Protein AF-A0A5D0H7J6-F1 (afdb_monomer_lite)

Foldseek 3Di:
DALVAADDCVLVLRQVLQLLQVQQVLLVVCPVVPPPDPFLVVDPCQAPNCFDRHNNDGHGSCCSLVPRPCVPPLAPLSQQRRARRDPLGFDHDPDGRDSVCNVVVSLVSLLRNLQPPQWDQDPVVRDIDGDCVCVVPVVSCCPPNDGVVNSSVVRHD

InterPro domains:
  IPR006869 Domain of unknown function DUF547 [PF04784] (13-112)
  IPR051548 Glutaredoxin-like Electron Transport [PTHR34386] (75-152)

pLDDT: mean 91.91, std 6.31, range [66.19, 98.31]

Secondary structure (DSSP, 8-state):
--TT----TTSHHHHHHHHHHHHHHHHHHHHHHT-S-S-GGGSTTTTTT--EEETTEEE-HHIIIIIIIIHHH--TTHHHHS--SSTTSPPPPSS---TTTHHHHHHHHHHHHHTTTTEEEETTTTEEEE-THHHHTHHHHTGGG--HHHHHHHH--

Sequence (157 aa):
LAQAVNVTKNNVNTYQAFWINAYNLSVIKGIIDNYPTNSPLANAGFFDKVKHNIGGKNITLNDIEHKLLRAQFNDARFHFVLVCGAIGCPPLISEAYLPSTLNTQMDAQTKKALNGNFLMVNIKKKRVEASQIMEWYKEDFTMNGTTEIDFINTYRT

Radius of gyration: 16.31 Å; chains: 1; bounding box: 36×40×45 Å

Organism: NCBI:txid1912246

Structure (mmCIF, N/CA/C/O backbone):
data_AF-A0A5D0H7J6-F1
#
_entry.id   AF-A0A5D0H7J6-F1
#
loop_
_atom_site.group_PDB
_atom_site.id
_atom_site.type_symbol
_atom_site.label_atom_id
_atom_site.label_alt_id
_atom_site.label_comp_id
_atom_site.label_asym_id
_atom_site.label_entity_id
_atom_site.label_seq_id
_atom_site.pdbx_PDB_ins_code
_atom_site.Cartn_x
_atom_site.Cartn_y
_atom_site.Cartn_z
_atom_site.occupancy
_atom_site.B_iso_or_equiv
_atom_site.auth_seq_id
_atom_site.auth_comp_id
_atom_site.auth_asym_id
_atom_site.auth_atom_id
_atom_site.pdbx_PDB_model_num
ATOM 1 N N . LEU A 1 1 ? -9.168 -4.307 17.950 1.00 66.19 1 LEU A N 1
ATOM 2 C CA . LEU A 1 1 ? -8.166 -3.340 17.438 1.00 66.19 1 LEU A CA 1
ATOM 3 C C . LEU A 1 1 ? -8.745 -1.936 17.608 1.00 66.19 1 LEU A C 1
ATOM 5 O O . LEU A 1 1 ? -9.940 -1.812 17.424 1.00 66.19 1 LEU A O 1
ATOM 9 N N . ALA A 1 2 ? -7.950 -0.946 18.032 1.00 81.69 2 ALA A N 1
ATOM 10 C CA . ALA A 1 2 ? -8.209 0.510 18.132 1.00 81.69 2 ALA A CA 1
ATOM 11 C C . ALA A 1 2 ? -9.627 1.077 17.810 1.00 81.69 2 ALA A C 1
ATOM 13 O O . ALA A 1 2 ? -9.766 1.976 16.981 1.00 81.69 2 ALA A O 1
ATOM 14 N N . GLN A 1 3 ? -10.690 0.599 18.466 1.00 83.12 3 GLN A N 1
ATOM 15 C CA . GLN A 1 3 ? -12.072 0.979 18.132 1.00 83.12 3 GLN A CA 1
ATOM 16 C C . GLN A 1 3 ? -12.394 2.427 18.519 1.00 83.12 3 GLN A C 1
ATOM 18 O O . GLN A 1 3 ? -13.101 3.108 17.784 1.00 83.12 3 GLN A O 1
ATOM 23 N N . ALA A 1 4 ? -11.859 2.893 19.650 1.00 85.06 4 ALA A N 1
ATOM 24 C CA . ALA A 1 4 ? -12.114 4.227 20.194 1.00 85.06 4 ALA A CA 1
ATOM 25 C C . ALA A 1 4 ? -11.234 5.333 19.580 1.00 85.06 4 ALA A C 1
ATOM 27 O O . ALA A 1 4 ? -11.398 6.504 19.909 1.00 85.06 4 ALA A O 1
ATOM 28 N N . VAL A 1 5 ? -10.285 4.980 18.708 1.00 87.50 5 VAL A N 1
ATOM 29 C CA . VAL A 1 5 ? -9.417 5.963 18.051 1.00 87.50 5 VAL A CA 1
ATOM 30 C C . VAL A 1 5 ? -10.198 6.638 16.926 1.00 87.50 5 VAL A C 1
ATOM 32 O O . VAL A 1 5 ? -10.872 5.966 16.152 1.00 87.50 5 VAL A O 1
ATOM 35 N N . ASN A 1 6 ? -10.091 7.958 16.807 1.00 85.12 6 ASN A N 1
ATOM 36 C CA . ASN A 1 6 ? -10.614 8.704 15.666 1.00 85.12 6 ASN A CA 1
ATOM 37 C C . ASN A 1 6 ? -9.447 9.364 14.931 1.00 85.12 6 ASN A C 1
ATOM 39 O O . ASN A 1 6 ? -8.658 10.079 15.548 1.00 85.12 6 ASN A O 1
ATOM 43 N N . VAL A 1 7 ? -9.334 9.122 13.624 1.00 89.50 7 VAL A N 1
ATOM 44 C CA . VAL A 1 7 ? -8.271 9.693 12.791 1.00 89.50 7 VAL A CA 1
ATOM 45 C C . VAL A 1 7 ? -8.896 10.452 11.633 1.00 89.50 7 VAL A C 1
ATOM 47 O O . VAL A 1 7 ? -9.680 9.904 10.855 1.00 89.50 7 VAL A O 1
ATOM 50 N N . THR A 1 8 ? -8.551 11.730 11.524 1.00 89.19 8 THR A N 1
ATOM 51 C CA . THR A 1 8 ? -9.095 12.638 10.513 1.00 89.19 8 THR A CA 1
ATOM 52 C C . THR A 1 8 ? -8.124 12.796 9.349 1.00 89.19 8 THR A C 1
ATOM 54 O O . THR A 1 8 ? -6.911 12.673 9.511 1.00 89.19 8 THR A O 1
ATOM 57 N N . LYS A 1 9 ? -8.654 13.098 8.160 1.00 91.50 9 LYS A N 1
ATOM 58 C CA . LYS A 1 9 ? -7.841 13.294 6.947 1.00 91.50 9 LYS A CA 1
ATOM 59 C C . LYS A 1 9 ? -7.028 14.595 6.960 1.00 91.50 9 LYS A C 1
ATOM 61 O O . LYS A 1 9 ? -6.117 14.735 6.156 1.00 91.50 9 LYS A O 1
ATOM 66 N N . ASN A 1 10 ? -7.320 15.517 7.883 1.00 91.25 10 ASN A N 1
ATOM 67 C CA . ASN A 1 10 ? -6.612 16.797 8.002 1.00 91.25 10 ASN A CA 1
ATOM 68 C C . ASN A 1 10 ? -5.134 16.609 8.377 1.00 91.25 10 ASN A C 1
ATOM 70 O O . ASN A 1 10 ? -4.311 17.466 8.076 1.00 91.25 10 ASN A O 1
ATOM 74 N N . ASN A 1 11 ? -4.791 15.485 9.014 1.00 93.88 11 ASN A N 1
ATOM 75 C CA . ASN A 1 11 ? -3.411 15.066 9.215 1.00 93.88 11 ASN A CA 1
ATOM 76 C C . ASN A 1 11 ? -3.133 13.839 8.337 1.00 93.88 11 ASN A C 1
ATOM 78 O O . ASN A 1 11 ? -3.287 12.699 8.776 1.00 93.88 11 ASN A O 1
ATOM 82 N N . VAL A 1 12 ? -2.753 14.098 7.082 1.00 96.44 12 VAL A N 1
ATOM 83 C CA . VAL A 1 12 ? -2.594 13.084 6.025 1.00 96.44 12 VAL A CA 1
ATOM 84 C C . VAL A 1 12 ? -1.664 11.950 6.453 1.00 96.44 12 VAL A C 1
ATOM 86 O O . VAL A 1 12 ? -2.064 10.789 6.391 1.00 96.44 12 VAL A O 1
ATOM 89 N N . ASN A 1 13 ? -0.472 12.265 6.970 1.00 97.56 13 ASN A N 1
ATOM 90 C CA . ASN A 1 13 ? 0.485 11.233 7.374 1.00 97.56 13 ASN A CA 1
ATOM 91 C C . ASN A 1 13 ? -0.036 10.394 8.544 1.00 97.56 13 ASN A C 1
ATOM 93 O O . ASN A 1 13 ? 0.160 9.183 8.572 1.00 97.56 13 ASN A O 1
ATOM 97 N N . THR A 1 14 ? -0.726 11.009 9.510 1.00 97.50 14 THR A N 1
ATOM 98 C CA . THR A 1 14 ? -1.327 10.253 10.620 1.00 97.50 14 THR A CA 1
ATOM 99 C C . THR A 1 14 ? -2.440 9.343 10.130 1.00 97.50 14 THR A C 1
ATOM 101 O O . THR A 1 14 ? -2.523 8.189 10.546 1.00 97.50 14 THR A O 1
ATOM 104 N N 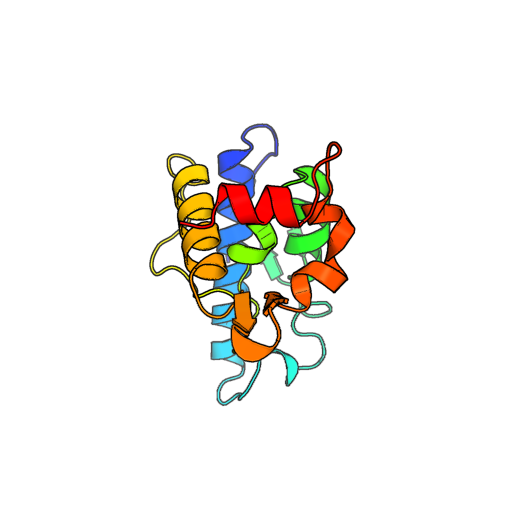. TYR A 1 15 ? -3.262 9.837 9.209 1.00 97.69 15 TYR A N 1
ATOM 105 C CA . TYR A 1 15 ? -4.331 9.069 8.595 1.00 97.69 15 TYR A CA 1
ATOM 106 C C . TYR A 1 15 ? -3.801 7.853 7.832 1.00 97.69 15 TYR A C 1
ATOM 108 O O . TYR A 1 15 ? -4.223 6.728 8.097 1.00 97.69 15 TYR A O 1
ATOM 116 N N . GLN A 1 16 ? -2.850 8.064 6.924 1.00 98.31 16 GLN A N 1
ATOM 117 C CA . GLN A 1 16 ? -2.250 6.997 6.131 1.00 98.31 16 GLN A CA 1
ATOM 118 C C . GLN A 1 16 ? -1.521 5.983 7.020 1.00 98.31 16 GLN A C 1
ATOM 120 O O . GLN A 1 16 ? -1.806 4.791 6.930 1.00 98.31 16 GLN A O 1
ATOM 125 N N . ALA A 1 17 ? -0.659 6.439 7.936 1.00 97.75 17 ALA A N 1
ATOM 126 C CA . ALA A 1 17 ? 0.067 5.558 8.850 1.00 97.75 17 ALA A CA 1
ATOM 127 C C . ALA A 1 17 ? -0.885 4.694 9.692 1.00 97.75 17 ALA A C 1
ATOM 129 O O . ALA A 1 17 ? -0.684 3.485 9.817 1.00 97.75 17 ALA A O 1
ATOM 130 N N . PHE A 1 18 ? -1.957 5.285 10.229 1.00 97.62 18 PHE A N 1
ATOM 131 C CA . PHE A 1 18 ? -2.960 4.548 10.994 1.00 97.62 18 PHE A CA 1
ATOM 132 C C . PHE A 1 18 ? -3.610 3.438 10.164 1.00 97.62 18 PHE A C 1
ATOM 134 O O . PHE A 1 18 ? -3.657 2.292 10.611 1.00 97.62 18 PHE A O 1
ATOM 141 N N . TRP A 1 19 ? -4.091 3.754 8.959 1.00 97.88 19 TRP A N 1
ATOM 142 C CA . TRP A 1 19 ? -4.817 2.789 8.133 1.00 97.88 19 TRP A CA 1
ATOM 143 C C . TRP A 1 19 ? -3.915 1.720 7.509 1.00 97.88 19 TRP A C 1
ATOM 145 O O . TRP A 1 19 ? -4.335 0.567 7.441 1.00 97.88 19 TRP A O 1
ATOM 155 N N . ILE A 1 20 ? -2.669 2.048 7.152 1.00 97.94 20 ILE A N 1
ATOM 156 C CA . ILE A 1 20 ? -1.674 1.058 6.707 1.00 97.94 20 ILE A CA 1
ATOM 157 C C . ILE A 1 20 ? -1.380 0.063 7.838 1.00 97.94 20 ILE A C 1
ATOM 159 O O . ILE A 1 20 ? -1.457 -1.151 7.641 1.00 97.94 20 ILE A O 1
ATOM 163 N N . ASN A 1 21 ? -1.101 0.559 9.049 1.00 97.12 21 ASN A N 1
ATOM 164 C CA . ASN A 1 21 ? -0.860 -0.307 10.204 1.00 97.12 21 ASN A CA 1
ATOM 165 C C . ASN A 1 21 ? -2.095 -1.149 10.549 1.00 97.12 21 ASN A C 1
ATOM 167 O O . ASN A 1 21 ? -1.972 -2.344 10.809 1.00 97.12 21 ASN A O 1
ATOM 171 N N . ALA A 1 22 ? -3.286 -0.545 10.534 1.00 96.81 22 ALA A N 1
ATOM 172 C CA . ALA A 1 22 ? -4.539 -1.241 10.795 1.00 96.81 22 ALA A CA 1
ATOM 173 C C . ALA A 1 22 ? -4.787 -2.379 9.799 1.00 96.81 22 ALA A C 1
ATOM 175 O O . ALA A 1 22 ? -5.165 -3.469 10.228 1.00 96.81 22 ALA A O 1
ATOM 176 N N . TYR A 1 23 ? -4.548 -2.148 8.504 1.00 97.06 23 TYR A N 1
ATOM 177 C CA . TYR A 1 23 ? -4.653 -3.173 7.467 1.00 97.06 23 TYR A CA 1
ATOM 178 C C . TYR A 1 23 ? -3.679 -4.322 7.742 1.00 97.06 23 TYR A C 1
ATOM 180 O O . TYR A 1 23 ? -4.108 -5.458 7.938 1.00 97.06 23 TYR A O 1
ATOM 188 N N . ASN A 1 24 ? -2.379 -4.024 7.843 1.00 96.19 24 ASN A N 1
ATOM 189 C CA . ASN A 1 24 ? -1.342 -5.051 7.967 1.00 96.19 24 ASN A CA 1
ATOM 190 C C . ASN A 1 24 ? -1.509 -5.882 9.247 1.00 96.19 24 ASN A C 1
ATOM 192 O O . ASN A 1 24 ? -1.440 -7.108 9.207 1.00 96.19 24 ASN A O 1
ATOM 196 N N . LEU A 1 25 ? -1.809 -5.241 10.381 1.00 95.31 25 LEU A N 1
ATOM 197 C CA . LEU A 1 25 ? -2.069 -5.952 11.637 1.00 95.31 25 LEU A CA 1
ATOM 198 C C . LEU A 1 25 ? -3.346 -6.796 11.579 1.00 95.31 25 LEU A C 1
ATOM 200 O O . LEU A 1 25 ? -3.395 -7.863 12.190 1.00 95.31 25 LEU A O 1
ATOM 204 N N . SER A 1 26 ? -4.371 -6.347 10.853 1.00 95.56 26 SER A N 1
ATOM 205 C CA . SER A 1 26 ? -5.610 -7.114 10.679 1.00 95.56 26 SER A CA 1
ATOM 206 C C . SER A 1 26 ? -5.397 -8.340 9.794 1.00 95.56 26 SER A C 1
ATOM 208 O O . SER A 1 26 ? -5.928 -9.399 10.118 1.00 95.56 26 SER A O 1
ATOM 210 N N . VAL A 1 27 ? -4.563 -8.239 8.752 1.00 94.75 27 VAL A N 1
ATOM 211 C CA . VAL A 1 27 ? -4.129 -9.396 7.951 1.00 94.75 27 VAL A CA 1
ATOM 212 C C . VAL A 1 27 ? -3.377 -10.399 8.826 1.00 94.75 27 VAL A C 1
ATOM 214 O O . VAL A 1 27 ? -3.749 -11.569 8.865 1.00 94.75 27 VAL A O 1
ATOM 217 N N . ILE A 1 28 ? -2.370 -9.949 9.585 1.00 93.12 28 ILE A N 1
ATOM 218 C CA . ILE A 1 28 ? -1.584 -10.819 10.479 1.00 93.12 28 ILE A CA 1
ATOM 219 C C . ILE A 1 28 ? -2.496 -11.513 11.490 1.00 93.12 28 ILE A C 1
ATOM 221 O O . ILE A 1 28 ? -2.447 -12.733 11.633 1.00 93.12 28 ILE A O 1
ATOM 225 N N . LYS A 1 29 ? -3.367 -10.753 12.164 1.00 93.94 29 LYS A N 1
ATOM 226 C CA . LYS A 1 29 ? -4.314 -11.319 13.125 1.00 93.94 29 LYS A CA 1
ATOM 227 C C . LYS A 1 29 ? -5.266 -12.315 12.463 1.00 93.94 29 LYS A C 1
ATOM 229 O O . LYS A 1 29 ? -5.469 -13.390 13.013 1.00 93.94 29 LYS A O 1
ATOM 234 N N . GLY A 1 30 ? -5.801 -11.997 11.287 1.00 93.88 30 GLY A N 1
ATOM 235 C CA . GLY A 1 30 ? -6.664 -12.907 10.541 1.00 93.88 30 GLY A CA 1
ATOM 236 C C . GLY A 1 30 ? -5.963 -14.216 10.172 1.00 93.88 30 GLY A C 1
ATOM 237 O O . GLY A 1 30 ? -6.576 -15.273 10.262 1.00 93.88 30 GLY A O 1
ATOM 238 N N . ILE A 1 31 ? -4.678 -14.178 9.808 1.00 92.69 31 ILE A N 1
ATOM 239 C CA . ILE A 1 31 ? -3.890 -15.392 9.541 1.00 92.69 31 ILE A CA 1
ATOM 240 C C . ILE A 1 31 ? -3.714 -16.220 10.820 1.00 92.69 31 ILE A C 1
ATOM 242 O O . ILE A 1 31 ? -3.925 -17.428 10.783 1.00 92.69 31 ILE A O 1
ATOM 246 N N . ILE A 1 32 ? -3.370 -15.5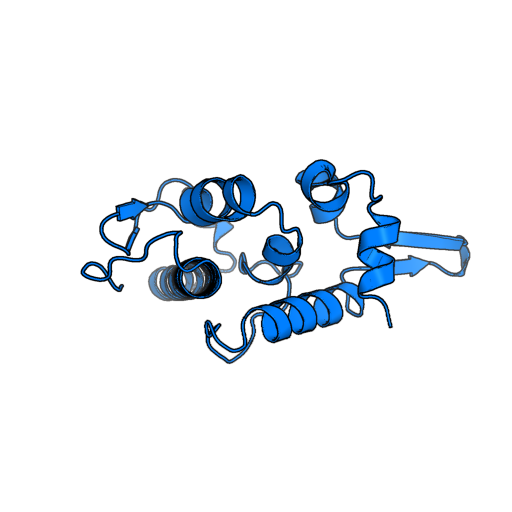81 11.945 1.00 93.44 32 ILE A N 1
ATOM 247 C CA . ILE A 1 32 ? -3.198 -16.260 13.241 1.00 93.44 32 ILE A CA 1
ATOM 248 C C . ILE A 1 32 ? -4.507 -16.917 13.695 1.00 93.44 32 ILE A C 1
ATOM 250 O O . ILE A 1 32 ? -4.502 -18.078 14.093 1.00 93.44 32 ILE A O 1
ATOM 254 N N . ASP A 1 33 ? -5.628 -16.200 13.600 1.00 93.81 33 ASP A N 1
ATOM 255 C CA . ASP A 1 33 ? -6.941 -16.687 14.042 1.00 93.81 33 ASP A CA 1
ATOM 256 C C . ASP A 1 33 ? -7.448 -17.875 13.201 1.00 93.81 33 ASP A C 1
ATOM 258 O O . ASP A 1 33 ? -8.284 -18.642 13.670 1.00 93.81 33 ASP A O 1
ATOM 262 N N . ASN A 1 34 ? -6.943 -18.037 11.973 1.00 92.00 34 ASN A N 1
ATOM 263 C CA . ASN A 1 34 ? -7.287 -19.137 11.067 1.00 92.00 34 ASN A CA 1
ATOM 264 C C . ASN A 1 34 ? -6.131 -20.139 10.889 1.00 92.00 34 ASN A C 1
ATOM 266 O O . ASN A 1 34 ? -6.115 -20.898 9.919 1.00 92.00 34 ASN A O 1
ATOM 270 N N . TYR A 1 35 ? -5.134 -20.129 11.777 1.00 91.56 35 TYR A N 1
ATOM 271 C CA . TYR A 1 35 ? -4.012 -21.059 11.698 1.00 91.56 35 TYR A CA 1
ATOM 272 C C . TYR A 1 35 ? -4.446 -22.491 12.088 1.00 91.56 35 TYR A C 1
ATOM 274 O O . TYR A 1 35 ? -5.165 -22.652 13.076 1.00 91.56 35 TYR A O 1
ATOM 282 N N . PRO A 1 36 ? -3.971 -23.546 11.391 1.00 92.44 36 PRO A N 1
ATOM 283 C CA . PRO A 1 36 ? -3.075 -23.518 10.234 1.00 92.44 36 PRO A CA 1
ATOM 284 C C . PRO A 1 36 ? -3.791 -23.148 8.928 1.00 92.44 36 PRO A C 1
ATOM 286 O O . PRO A 1 36 ? -4.829 -23.708 8.589 1.00 92.44 36 PRO A O 1
ATOM 289 N N . THR A 1 37 ? -3.181 -22.252 8.150 1.00 89.38 37 THR A N 1
ATOM 290 C CA . THR A 1 37 ? -3.625 -21.903 6.794 1.00 89.38 37 THR A CA 1
ATOM 291 C C . THR A 1 37 ? -2.428 -21.711 5.867 1.00 89.38 37 THR A C 1
ATOM 293 O O . THR A 1 37 ? -1.376 -21.234 6.288 1.00 89.38 37 THR A O 1
ATOM 296 N N . ASN A 1 38 ? -2.597 -22.062 4.592 1.00 86.19 38 ASN A N 1
ATOM 297 C CA . ASN A 1 38 ? -1.585 -21.850 3.554 1.00 86.19 38 ASN A CA 1
ATOM 298 C C . ASN A 1 38 ? -1.699 -20.468 2.894 1.00 86.19 38 ASN A C 1
ATOM 300 O O . ASN A 1 38 ? -0.779 -20.038 2.204 1.00 86.19 38 ASN A O 1
ATOM 304 N N . SER A 1 39 ? -2.846 -19.796 3.037 1.00 87.56 39 SER A N 1
ATOM 305 C CA . SER A 1 39 ? -3.102 -18.497 2.415 1.00 87.56 39 SER A CA 1
ATOM 306 C C . SER A 1 39 ? -4.319 -17.816 3.043 1.00 87.56 39 SER A C 1
ATOM 308 O O . SER A 1 39 ? -5.324 -18.488 3.290 1.00 87.56 39 SER A O 1
ATOM 310 N N . PRO A 1 40 ? -4.311 -16.482 3.224 1.00 87.00 40 PRO A N 1
ATOM 311 C CA . PRO A 1 40 ? -5.521 -15.752 3.601 1.00 87.00 40 PRO A CA 1
ATOM 312 C C . PRO A 1 40 ? -6.655 -15.932 2.578 1.00 87.00 40 PRO A C 1
ATOM 314 O O . PRO A 1 40 ? -7.820 -15.929 2.960 1.00 87.00 40 PRO A O 1
ATOM 317 N N . LEU A 1 41 ? -6.334 -16.189 1.303 1.00 87.12 41 LEU A N 1
ATOM 318 C CA . LEU A 1 41 ? -7.326 -16.448 0.250 1.00 87.12 41 LEU A CA 1
ATOM 319 C C . LEU A 1 41 ? -8.056 -17.791 0.406 1.00 87.12 41 LEU A C 1
ATOM 321 O O . LEU A 1 41 ? -9.107 -17.973 -0.202 1.00 87.12 41 LEU A O 1
ATOM 325 N N . ALA A 1 42 ? -7.539 -18.721 1.218 1.00 88.25 42 ALA A N 1
ATOM 326 C CA . ALA A 1 42 ? -8.252 -19.961 1.536 1.00 88.25 42 ALA A CA 1
ATOM 327 C C . ALA A 1 42 ? -9.520 -19.698 2.369 1.00 88.25 42 ALA A C 1
ATOM 329 O O . ALA A 1 42 ? -10.451 -20.500 2.361 1.00 88.25 42 ALA A O 1
ATOM 330 N N . ASN A 1 43 ? -9.574 -18.552 3.051 1.00 87.00 43 ASN A N 1
ATOM 331 C CA . ASN A 1 43 ? -10.720 -18.123 3.834 1.00 87.00 43 ASN A CA 1
ATOM 332 C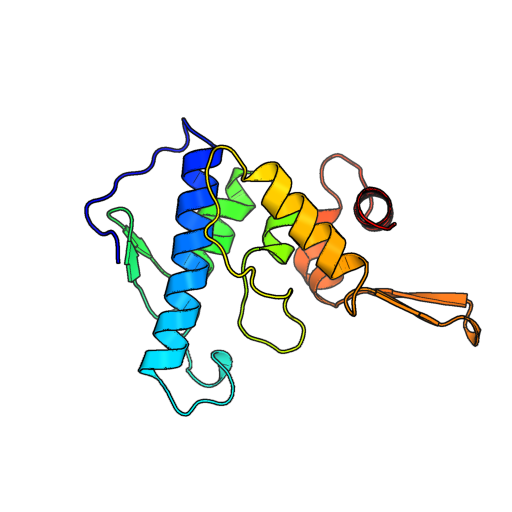 C . ASN A 1 43 ? -11.602 -17.213 2.975 1.00 87.00 43 ASN A C 1
ATOM 334 O O . ASN A 1 43 ? -11.326 -16.025 2.793 1.00 87.00 43 ASN A O 1
ATOM 338 N N . ALA A 1 44 ? -12.678 -17.775 2.425 1.00 90.38 44 ALA A N 1
ATOM 339 C CA . ALA A 1 44 ? -13.620 -17.017 1.610 1.00 90.38 44 ALA A CA 1
ATOM 340 C C . ALA A 1 44 ? -14.141 -15.797 2.384 1.00 90.38 44 ALA A C 1
ATOM 342 O O . ALA A 1 44 ? -14.680 -15.924 3.483 1.00 90.38 44 ALA A O 1
ATOM 343 N N . GLY A 1 45 ? -14.008 -14.609 1.799 1.00 92.44 45 GLY A N 1
ATOM 344 C CA . GLY A 1 45 ? -14.445 -13.378 2.447 1.00 92.44 45 GLY A CA 1
ATOM 345 C C . GLY A 1 45 ? -13.377 -12.635 3.256 1.00 92.44 45 GLY A C 1
ATOM 346 O O . GLY A 1 45 ? -13.707 -11.606 3.845 1.00 92.44 45 GLY A O 1
ATOM 347 N N . PHE A 1 46 ? -12.136 -13.138 3.329 1.00 94.25 46 PHE A N 1
ATOM 348 C CA . PHE A 1 46 ? -11.086 -12.586 4.200 1.00 94.25 46 PHE A CA 1
ATOM 349 C C . PHE A 1 46 ? -10.883 -11.076 4.020 1.00 94.25 46 PHE A C 1
ATOM 351 O O . PHE A 1 46 ? -10.756 -10.353 5.003 1.00 94.25 46 PHE A O 1
ATOM 358 N N . PHE A 1 47 ? -10.890 -10.596 2.773 1.00 94.75 47 PHE A N 1
ATOM 359 C CA . PHE A 1 47 ? -10.617 -9.193 2.462 1.00 94.75 47 PHE A CA 1
ATOM 360 C C . PHE A 1 47 ? -11.876 -8.333 2.277 1.00 94.75 47 PHE A C 1
ATOM 362 O O . PHE A 1 47 ? -11.822 -7.126 2.509 1.00 94.75 47 PHE A O 1
ATOM 369 N N . ASP A 1 48 ? -13.005 -8.928 1.887 1.00 95.31 48 ASP A N 1
ATOM 370 C CA . ASP A 1 48 ? -14.198 -8.228 1.386 1.00 95.31 48 ASP A CA 1
ATOM 371 C C . ASP A 1 48 ? -15.485 -8.484 2.191 1.00 95.31 48 ASP A C 1
ATOM 373 O O . ASP A 1 48 ? -16.466 -7.759 2.019 1.00 95.31 48 ASP A O 1
ATOM 377 N N . LYS A 1 49 ? -15.510 -9.480 3.087 1.00 95.12 49 LYS A N 1
ATOM 378 C CA . LYS A 1 49 ? -16.692 -9.806 3.913 1.00 95.12 49 LYS A CA 1
ATOM 379 C C . LYS A 1 49 ? -16.424 -9.715 5.406 1.00 95.12 49 LYS A C 1
ATOM 381 O O . LYS A 1 49 ? -17.300 -9.264 6.146 1.00 95.12 49 LYS A O 1
ATOM 386 N N . VAL A 1 50 ? -15.245 -10.139 5.858 1.00 94.69 50 VAL A N 1
ATOM 387 C CA . VAL A 1 50 ? -14.856 -10.022 7.266 1.00 94.69 50 VAL A CA 1
ATOM 388 C C . VAL A 1 50 ? -14.693 -8.545 7.599 1.00 94.69 50 VAL A C 1
ATOM 390 O O . VAL A 1 50 ? -13.947 -7.818 6.944 1.00 94.69 50 VAL A O 1
ATOM 393 N N . LYS A 1 51 ? -15.431 -8.090 8.613 1.00 95.75 51 LYS A N 1
ATOM 394 C CA . LYS A 1 51 ? -15.375 -6.704 9.065 1.00 95.75 51 LYS A CA 1
ATOM 395 C C . LYS A 1 51 ? -14.626 -6.580 10.380 1.00 95.75 51 LYS A C 1
ATOM 397 O O . LYS A 1 51 ? -14.720 -7.434 11.260 1.00 95.75 51 LYS A O 1
ATOM 402 N N . HIS A 1 52 ? -13.936 -5.461 10.521 1.00 94.88 52 HIS A N 1
ATOM 403 C CA . HIS A 1 52 ? -13.150 -5.103 11.683 1.00 94.88 52 HIS A CA 1
ATOM 404 C C . HIS A 1 52 ? -13.672 -3.792 12.266 1.00 94.88 52 HIS A C 1
ATOM 406 O O . HIS A 1 52 ? -13.900 -2.821 11.545 1.00 94.88 52 HIS A O 1
ATOM 412 N N . ASN A 1 53 ? -13.823 -3.754 13.590 1.00 94.94 53 ASN A N 1
ATOM 413 C CA . ASN A 1 53 ? -14.138 -2.527 14.313 1.00 94.94 53 ASN A CA 1
ATOM 414 C C . ASN A 1 53 ? -12.842 -1.754 14.578 1.00 94.94 53 ASN A C 1
ATOM 416 O O . ASN A 1 53 ? -12.124 -2.068 15.526 1.00 94.94 53 ASN A O 1
ATOM 420 N N . ILE A 1 54 ? -12.518 -0.785 13.720 1.00 95.19 54 ILE A N 1
ATOM 421 C CA . ILE A 1 54 ? -11.274 -0.001 13.762 1.00 95.19 54 ILE A CA 1
ATOM 422 C C . ILE A 1 54 ? -11.600 1.458 13.463 1.00 95.19 54 ILE A C 1
ATOM 424 O O . ILE A 1 54 ? -12.336 1.748 12.522 1.00 95.19 54 ILE A O 1
ATOM 428 N N . GLY A 1 55 ? -11.046 2.394 14.236 1.00 92.06 55 GLY A N 1
ATOM 429 C CA . GLY A 1 55 ? -11.179 3.814 13.910 1.00 92.06 55 GLY A CA 1
ATOM 430 C C . GLY A 1 55 ? -12.625 4.326 13.993 1.00 92.06 55 GLY A C 1
ATOM 431 O O . GLY A 1 55 ? -13.038 5.127 13.155 1.00 92.06 55 GLY A O 1
ATOM 432 N N . GLY A 1 56 ? -13.440 3.758 14.892 1.00 91.31 56 GLY A N 1
ATOM 433 C CA . GLY A 1 56 ? -14.884 4.005 14.965 1.00 91.31 56 GLY A CA 1
ATOM 434 C C . GLY A 1 56 ? -15.707 3.464 13.784 1.00 91.31 56 GLY A C 1
ATOM 435 O O . GLY A 1 56 ? -16.875 3.823 13.649 1.00 91.31 56 GLY A O 1
ATOM 436 N N . LYS A 1 57 ? -15.132 2.628 12.909 1.00 92.81 57 LYS A N 1
ATOM 437 C CA . LYS A 1 57 ? -15.790 2.079 11.711 1.00 92.81 57 LYS A CA 1
ATOM 438 C C . LYS A 1 57 ? -15.868 0.559 11.771 1.00 92.81 57 LYS A C 1
ATOM 440 O O . LYS A 1 57 ? -14.955 -0.080 12.277 1.00 92.81 57 LYS A O 1
ATOM 445 N N . ASN A 1 58 ? -16.931 -0.000 11.194 1.00 95.56 58 ASN A N 1
ATOM 446 C CA . ASN A 1 58 ? -17.063 -1.430 10.920 1.00 95.56 58 ASN A CA 1
ATOM 447 C C . ASN A 1 58 ? -16.724 -1.678 9.441 1.00 95.56 58 ASN A C 1
ATOM 449 O O . ASN A 1 58 ? -17.562 -1.427 8.572 1.00 95.56 58 ASN A O 1
ATOM 453 N N . ILE A 1 59 ? -15.480 -2.071 9.160 1.00 96.38 59 ILE A N 1
ATOM 454 C CA . ILE A 1 59 ? -14.851 -1.925 7.838 1.00 96.38 59 ILE A CA 1
ATOM 455 C C . ILE A 1 59 ? -14.106 -3.191 7.397 1.00 96.38 59 ILE A C 1
ATOM 457 O O . ILE A 1 59 ? -13.566 -3.906 8.237 1.00 96.38 59 ILE A O 1
ATOM 461 N N . THR A 1 60 ? -14.078 -3.479 6.095 1.00 97.69 60 THR A N 1
ATOM 462 C CA . THR A 1 60 ? -13.304 -4.599 5.523 1.00 97.69 60 THR A CA 1
ATOM 463 C C . THR A 1 60 ? -11.877 -4.171 5.159 1.00 97.69 60 THR A C 1
ATOM 465 O O . THR A 1 60 ? -11.577 -2.977 5.100 1.00 97.69 60 THR A O 1
ATOM 468 N N . LEU A 1 61 ? -10.980 -5.123 4.885 1.00 96.88 61 LEU A N 1
ATOM 469 C CA . LEU A 1 61 ? -9.624 -4.807 4.412 1.00 96.88 61 LEU A CA 1
ATOM 470 C C . LEU A 1 61 ? -9.657 -4.102 3.044 1.00 96.88 61 LEU A C 1
ATOM 472 O O . LEU A 1 61 ? -8.965 -3.100 2.862 1.00 96.88 61 LEU A O 1
ATOM 476 N N . ASN A 1 62 ? -10.529 -4.546 2.133 1.00 96.50 62 ASN A N 1
ATOM 477 C CA . ASN A 1 62 ? -10.747 -3.905 0.832 1.00 96.50 62 ASN A CA 1
ATOM 478 C C . ASN A 1 62 ? -11.265 -2.472 0.968 1.00 96.50 62 ASN A C 1
ATOM 480 O O . ASN A 1 62 ? -10.879 -1.590 0.203 1.00 96.50 62 ASN A O 1
ATOM 484 N N . ASP A 1 63 ? -12.135 -2.207 1.942 1.00 97.75 63 ASP A N 1
ATOM 485 C CA . ASP A 1 63 ? -12.591 -0.844 2.202 1.00 97.75 63 ASP A CA 1
ATOM 486 C C . ASP A 1 63 ? -11.436 0.053 2.679 1.00 97.75 63 ASP A C 1
ATOM 488 O O . ASP A 1 63 ? -11.358 1.212 2.267 1.00 97.75 63 ASP A O 1
ATOM 492 N N . ILE A 1 64 ? -10.532 -0.461 3.523 1.00 97.38 64 ILE A N 1
ATOM 493 C CA . ILE A 1 64 ? -9.344 0.290 3.956 1.00 97.38 64 ILE A CA 1
ATOM 494 C C . ILE A 1 64 ? -8.458 0.613 2.745 1.00 97.38 64 ILE A C 1
ATOM 496 O O . ILE A 1 64 ? -8.123 1.778 2.530 1.00 97.38 64 ILE A O 1
ATOM 500 N N . GLU A 1 65 ? -8.123 -0.391 1.934 1.00 96.44 65 GLU A N 1
ATOM 501 C CA . GLU A 1 65 ? -7.263 -0.223 0.761 1.00 96.44 65 GLU A CA 1
ATOM 502 C C . GLU A 1 65 ? -7.889 0.713 -0.281 1.00 96.44 65 GLU A C 1
ATOM 504 O O . GLU A 1 65 ? -7.317 1.751 -0.618 1.00 96.44 65 GLU A O 1
ATOM 509 N N . HIS A 1 66 ? -9.069 0.370 -0.794 1.00 96.12 66 HIS A N 1
ATOM 510 C CA . HIS A 1 66 ? -9.624 1.045 -1.963 1.00 96.12 66 HIS A CA 1
ATOM 511 C C . HIS A 1 66 ? -10.327 2.353 -1.603 1.00 96.12 66 HIS A C 1
ATOM 513 O O . HIS A 1 66 ? -10.179 3.340 -2.321 1.00 96.12 66 HIS A O 1
ATOM 519 N N . LYS A 1 67 ? -11.087 2.396 -0.497 1.00 96.62 67 LYS A N 1
ATOM 520 C CA . LYS A 1 67 ? -11.934 3.558 -0.170 1.00 96.62 67 LYS A CA 1
ATOM 521 C C . LYS A 1 67 ? -11.225 4.574 0.710 1.00 96.62 67 LYS A C 1
ATOM 523 O O . LYS A 1 67 ? -11.408 5.774 0.504 1.00 96.62 67 LYS A O 1
ATOM 528 N N . LEU A 1 68 ? -10.474 4.116 1.714 1.00 96.75 68 LEU A N 1
ATOM 529 C CA . LEU A 1 68 ? -9.823 5.016 2.667 1.00 96.75 68 LEU A CA 1
ATOM 530 C C . LEU A 1 68 ? -8.446 5.483 2.197 1.00 96.75 68 LEU A C 1
ATOM 532 O O . LEU A 1 68 ? -8.098 6.627 2.469 1.00 96.75 68 LEU A O 1
ATOM 536 N N . LEU A 1 69 ? -7.686 4.646 1.488 1.00 97.12 69 LEU A N 1
ATOM 537 C CA . LEU A 1 69 ? -6.331 4.981 1.043 1.00 97.12 69 LEU A CA 1
ATOM 538 C C . LEU A 1 69 ? -6.277 5.351 -0.445 1.00 97.12 69 LEU A C 1
ATOM 540 O O . LEU A 1 69 ? -6.133 6.531 -0.770 1.00 97.12 69 LEU A O 1
ATOM 544 N N . ARG A 1 70 ? -6.428 4.383 -1.355 1.00 95.56 70 ARG A N 1
ATOM 545 C CA . ARG A 1 70 ? -6.175 4.583 -2.795 1.00 95.56 70 ARG A CA 1
ATOM 546 C C . ARG A 1 70 ? -7.026 5.694 -3.404 1.00 95.56 70 ARG A C 1
ATOM 548 O O . ARG A 1 70 ? -6.471 6.650 -3.932 1.00 95.56 70 ARG A O 1
ATOM 555 N N . ALA A 1 71 ? -8.347 5.649 -3.214 1.00 94.25 71 ALA A N 1
ATOM 556 C CA . ALA A 1 71 ? -9.261 6.668 -3.739 1.00 94.25 71 ALA A CA 1
ATOM 557 C C . ALA A 1 71 ? -9.096 8.071 -3.114 1.00 94.25 71 ALA A C 1
ATOM 559 O O . ALA A 1 71 ? -9.790 8.997 -3.526 1.00 94.25 71 ALA A O 1
ATOM 560 N N . GLN A 1 72 ? -8.263 8.235 -2.079 1.00 94.88 72 GLN A N 1
ATOM 561 C CA . GLN A 1 72 ? -8.126 9.498 -1.343 1.00 94.88 72 GLN A CA 1
ATOM 562 C C . GLN A 1 72 ? -6.803 10.220 -1.593 1.00 94.88 72 GLN A C 1
ATOM 564 O O . GLN A 1 72 ? -6.761 11.436 -1.416 1.00 94.88 72 GLN A O 1
ATOM 569 N N . PHE A 1 73 ? -5.733 9.504 -1.950 1.00 94.12 73 PHE A N 1
ATOM 570 C CA . PHE A 1 73 ? -4.386 10.087 -1.960 1.00 94.12 73 PHE A CA 1
ATOM 571 C C . PHE A 1 73 ? -3.600 9.904 -3.254 1.00 94.12 73 PHE A C 1
ATOM 573 O O . PHE A 1 73 ? -2.535 10.503 -3.348 1.00 94.12 73 PHE A O 1
ATOM 580 N N . ASN A 1 74 ? -4.102 9.147 -4.239 1.00 92.19 74 ASN A N 1
ATOM 581 C CA . ASN A 1 74 ? -3.440 9.002 -5.544 1.00 92.19 74 ASN A CA 1
ATOM 582 C C . ASN A 1 74 ? -1.943 8.642 -5.417 1.00 92.19 74 ASN A C 1
ATOM 584 O O . ASN A 1 74 ? -1.084 9.246 -6.055 1.00 92.19 74 ASN A O 1
ATOM 588 N N . ASP A 1 75 ? -1.631 7.692 -4.531 1.00 95.19 75 ASP A N 1
ATOM 589 C CA . ASP A 1 75 ? -0.263 7.282 -4.214 1.00 95.19 75 ASP A CA 1
ATOM 590 C C . ASP A 1 75 ? -0.079 5.788 -4.505 1.00 95.19 75 ASP A C 1
ATOM 592 O O . ASP A 1 75 ? -0.510 4.921 -3.737 1.00 95.19 75 ASP A O 1
ATOM 596 N N . ALA A 1 76 ? 0.586 5.479 -5.621 1.00 95.12 76 ALA A N 1
ATOM 597 C CA . ALA A 1 76 ? 0.877 4.109 -6.040 1.00 95.12 76 ALA A CA 1
ATOM 598 C C . ALA A 1 76 ? 1.713 3.324 -5.017 1.00 95.12 76 ALA A C 1
ATOM 600 O O . ALA A 1 76 ? 1.702 2.090 -5.030 1.00 95.12 76 ALA A O 1
ATOM 601 N N . ARG A 1 77 ? 2.405 4.008 -4.091 1.00 95.88 77 ARG A N 1
ATOM 602 C CA . ARG A 1 77 ? 3.206 3.352 -3.051 1.00 95.88 77 ARG A CA 1
ATOM 603 C C . ARG A 1 77 ? 2.365 2.472 -2.123 1.00 95.88 77 ARG A C 1
ATOM 605 O O . ARG A 1 77 ? 2.917 1.567 -1.501 1.00 95.88 77 ARG A O 1
ATOM 612 N N . PHE A 1 78 ? 1.040 2.661 -2.049 1.00 96.44 78 PHE A N 1
ATOM 613 C CA . PHE A 1 78 ? 0.156 1.787 -1.261 1.00 96.44 78 PHE A CA 1
ATOM 614 C C . PHE A 1 78 ? 0.240 0.310 -1.659 1.00 96.44 78 PHE A C 1
ATOM 616 O O . PHE A 1 78 ? 0.203 -0.548 -0.777 1.00 96.44 78 PHE A O 1
ATOM 623 N N . HIS A 1 79 ? 0.468 0.014 -2.943 1.00 93.50 79 HIS A N 1
ATOM 624 C CA . HIS A 1 79 ? 0.670 -1.352 -3.452 1.00 93.50 79 HIS A CA 1
ATOM 625 C C . HIS A 1 79 ? 1.914 -2.042 -2.884 1.00 93.50 79 HIS A C 1
ATOM 627 O O . HIS A 1 79 ? 2.051 -3.259 -2.986 1.00 93.50 79 HIS A O 1
ATOM 633 N N . PHE A 1 80 ? 2.820 -1.271 -2.277 1.00 93.38 80 PHE A N 1
ATOM 634 C CA . PHE A 1 80 ? 4.074 -1.758 -1.712 1.00 93.38 80 PHE A CA 1
ATOM 635 C C . PHE A 1 80 ? 4.072 -1.841 -0.186 1.00 93.38 80 PHE A C 1
ATOM 637 O O . PHE A 1 80 ? 4.990 -2.416 0.394 1.00 93.38 80 PHE A O 1
ATOM 644 N N . VAL A 1 81 ? 3.053 -1.278 0.471 1.00 95.44 81 VAL A N 1
ATOM 645 C CA . VAL A 1 81 ? 2.981 -1.198 1.939 1.00 95.44 81 VAL A CA 1
ATOM 646 C C . VAL A 1 81 ? 1.756 -1.874 2.542 1.00 95.44 81 VAL A C 1
ATOM 648 O O . VAL A 1 81 ? 1.746 -2.109 3.750 1.00 95.44 81 VAL A O 1
ATOM 651 N N . LEU A 1 82 ? 0.754 -2.223 1.732 1.00 93.94 82 LEU A N 1
ATOM 652 C CA . LEU A 1 82 ? -0.384 -3.051 2.128 1.00 93.94 82 LEU A CA 1
ATOM 653 C C . LEU A 1 82 ? -0.103 -4.505 1.737 1.00 93.94 82 LEU A C 1
ATOM 655 O O . LEU A 1 82 ? -0.111 -4.860 0.560 1.00 93.94 82 LEU A O 1
ATOM 659 N N . VAL A 1 83 ? 0.205 -5.351 2.720 1.00 86.69 83 VAL A N 1
ATOM 660 C CA . VAL A 1 83 ? 0.692 -6.710 2.455 1.00 86.69 83 VAL A CA 1
ATOM 661 C C . VAL A 1 83 ? -0.441 -7.723 2.566 1.00 86.69 83 VAL A C 1
ATOM 663 O O . VAL A 1 83 ? -0.952 -8.006 3.645 1.00 86.69 83 VAL A O 1
ATOM 666 N N . CYS A 1 84 ? -0.778 -8.320 1.426 1.00 80.94 84 CYS A N 1
ATOM 667 C CA . CYS A 1 84 ? -1.819 -9.332 1.248 1.00 80.94 84 CYS A CA 1
ATOM 668 C C . CYS A 1 84 ? -1.457 -10.745 1.745 1.00 80.94 84 CYS A C 1
ATOM 670 O O . CYS A 1 84 ? -2.297 -11.641 1.712 1.00 80.94 84 CYS A O 1
ATOM 672 N N . GLY A 1 85 ? -0.210 -10.980 2.164 1.00 72.12 85 GLY A N 1
ATOM 673 C CA . GLY A 1 85 ? 0.261 -12.289 2.635 1.00 72.12 85 GLY A CA 1
ATOM 674 C C . GLY A 1 85 ? 0.502 -13.339 1.539 1.00 72.12 85 GLY A C 1
ATOM 675 O O . GLY A 1 85 ? 0.748 -14.497 1.864 1.00 72.12 85 GLY A O 1
ATOM 676 N N . ALA A 1 86 ? 0.447 -12.971 0.254 1.00 72.44 86 ALA A N 1
ATOM 677 C CA . ALA A 1 86 ? 0.845 -13.846 -0.853 1.00 72.44 86 ALA A CA 1
ATOM 678 C C . ALA A 1 86 ? 2.360 -13.775 -1.125 1.00 72.44 86 ALA A C 1
AT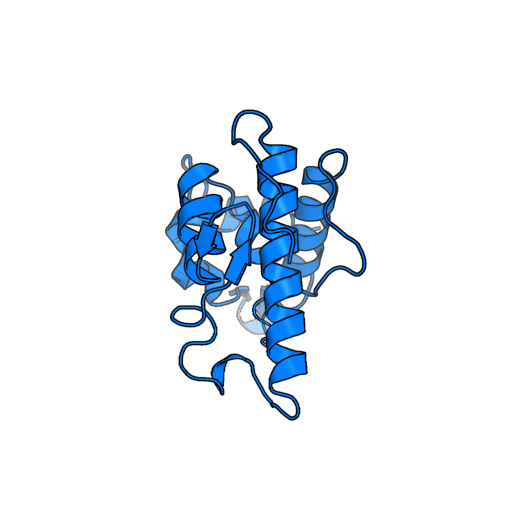OM 680 O O . ALA A 1 86 ? 3.004 -12.763 -0.857 1.00 72.44 86 ALA A O 1
ATOM 681 N N . ILE A 1 87 ? 2.918 -14.833 -1.726 1.00 66.62 87 ILE A N 1
ATOM 682 C CA . ILE A 1 87 ? 4.361 -14.962 -2.030 1.00 66.62 87 ILE A CA 1
ATOM 683 C C . ILE A 1 87 ? 4.872 -13.831 -2.941 1.00 66.62 87 ILE A C 1
ATOM 685 O O . ILE A 1 87 ? 6.022 -13.420 -2.828 1.00 66.62 87 ILE A O 1
ATOM 689 N N . GLY A 1 88 ? 4.018 -13.319 -3.833 1.00 66.69 88 GLY A N 1
ATOM 690 C CA . GLY A 1 88 ? 4.336 -12.193 -4.715 1.00 66.69 88 GLY A CA 1
ATOM 691 C C . GLY A 1 88 ? 4.090 -10.807 -4.107 1.00 66.69 88 GLY A C 1
ATOM 692 O O . GLY A 1 88 ? 4.361 -9.814 -4.780 1.00 66.69 88 GLY A O 1
ATOM 693 N N . CYS A 1 89 ? 3.557 -10.715 -2.880 1.00 70.12 89 CYS A N 1
ATOM 694 C CA . CYS A 1 89 ? 3.346 -9.428 -2.217 1.00 70.12 89 CYS A CA 1
ATOM 695 C C . CYS A 1 89 ? 4.711 -8.839 -1.779 1.00 70.12 89 CYS A C 1
ATOM 697 O O . CYS A 1 89 ? 5.681 -9.577 -1.569 1.00 70.12 89 CYS A O 1
ATOM 699 N N . PRO A 1 90 ? 4.806 -7.511 -1.618 1.00 72.06 90 PRO A N 1
ATOM 700 C CA . PRO A 1 90 ? 5.992 -6.867 -1.065 1.00 72.06 90 PRO A CA 1
ATOM 701 C C . PRO A 1 90 ? 6.335 -7.430 0.323 1.00 72.06 90 PRO A C 1
ATOM 703 O O . PRO A 1 90 ? 5.433 -7.848 1.059 1.00 72.06 90 PRO A O 1
ATOM 706 N N . PRO A 1 91 ? 7.619 -7.423 0.720 1.00 78.38 91 PRO A N 1
ATOM 707 C CA . PRO A 1 91 ? 8.004 -7.860 2.054 1.00 78.38 91 PRO A CA 1
ATOM 708 C C . PRO A 1 91 ? 7.360 -6.961 3.114 1.00 78.38 91 PRO A C 1
ATOM 710 O O . PRO A 1 91 ? 7.475 -5.740 3.050 1.00 78.38 91 PRO A O 1
ATOM 713 N N . LEU A 1 92 ? 6.733 -7.565 4.125 1.00 86.19 92 LEU A N 1
ATOM 714 C CA . LEU A 1 92 ? 6.251 -6.823 5.286 1.00 86.19 92 LEU A CA 1
ATOM 715 C C . LEU A 1 92 ? 7.442 -6.241 6.059 1.00 86.19 92 LEU A C 1
ATOM 717 O O . LEU A 1 92 ? 8.429 -6.930 6.330 1.00 86.19 92 LEU A O 1
ATOM 721 N N . ILE A 1 93 ? 7.344 -4.966 6.416 1.00 92.44 93 ILE A N 1
ATOM 722 C CA . ILE A 1 93 ? 8.340 -4.281 7.236 1.00 92.44 93 ILE A CA 1
ATOM 723 C C . ILE A 1 93 ? 8.205 -4.694 8.715 1.00 92.44 93 ILE A C 1
ATOM 725 O O . ILE A 1 93 ? 7.107 -4.953 9.199 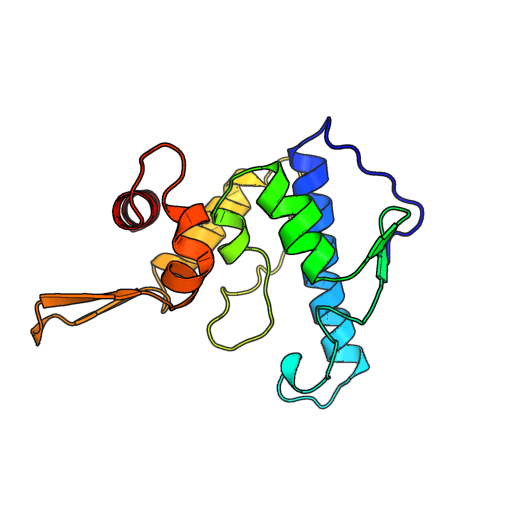1.00 92.44 93 ILE A O 1
ATOM 729 N N . SER A 1 94 ? 9.319 -4.760 9.448 1.00 91.88 94 SER A N 1
ATOM 730 C CA . SER A 1 94 ? 9.367 -5.199 10.855 1.00 91.88 94 SER A CA 1
ATOM 731 C C . SER A 1 94 ? 9.085 -4.087 11.878 1.00 91.88 94 SER A C 1
ATOM 733 O O . SER A 1 94 ? 9.398 -4.242 13.056 1.00 91.88 94 SER A O 1
ATOM 735 N N . GLU A 1 95 ? 8.536 -2.956 11.443 1.00 94.12 95 GLU A N 1
ATOM 736 C CA . GLU A 1 95 ? 8.240 -1.786 12.274 1.00 94.12 95 GLU A CA 1
ATOM 737 C C . GLU A 1 95 ? 6.877 -1.189 11.907 1.00 94.12 95 GLU A C 1
ATOM 739 O O . GLU A 1 95 ? 6.318 -1.470 10.847 1.00 94.12 95 GLU A O 1
ATOM 744 N N . ALA A 1 96 ? 6.320 -0.366 12.793 1.00 96.44 96 ALA A N 1
ATOM 745 C CA . ALA A 1 96 ? 5.092 0.359 12.497 1.00 96.44 96 ALA A CA 1
ATOM 746 C C . ALA A 1 96 ? 5.375 1.552 11.574 1.00 96.44 96 ALA A C 1
ATOM 748 O O . ALA A 1 96 ? 6.394 2.233 11.709 1.00 96.44 96 ALA A O 1
ATOM 749 N N . TYR A 1 97 ? 4.426 1.868 10.696 1.00 97.94 97 TYR A N 1
ATOM 750 C CA . TYR A 1 97 ? 4.441 3.137 9.976 1.00 97.94 97 TYR A CA 1
ATOM 751 C C . TYR A 1 97 ? 4.137 4.275 10.952 1.00 97.94 97 TYR A C 1
ATOM 753 O O . TYR A 1 97 ? 3.112 4.238 11.637 1.00 97.94 97 TYR A O 1
ATOM 761 N N . LEU A 1 98 ? 5.004 5.284 11.027 1.00 97.88 98 LEU A N 1
ATOM 762 C CA . LEU A 1 98 ? 4.808 6.444 11.902 1.00 97.88 98 LEU A CA 1
ATOM 763 C C . LEU A 1 98 ? 4.572 7.710 11.077 1.00 97.88 98 LEU A C 1
ATOM 765 O O . LEU A 1 98 ? 5.183 7.862 10.021 1.00 97.88 98 LEU A O 1
ATOM 769 N N . PRO A 1 99 ? 3.759 8.672 11.551 1.00 97.75 99 PRO A N 1
ATOM 770 C CA . PRO A 1 99 ? 3.467 9.882 10.779 1.00 97.75 99 PRO A CA 1
ATOM 771 C C . PRO A 1 99 ? 4.719 10.693 10.403 1.00 97.75 99 PRO A C 1
ATOM 773 O O . PRO A 1 99 ? 4.766 11.303 9.334 1.00 97.75 99 PRO A O 1
ATOM 776 N N . SER A 1 100 ? 5.734 10.693 11.272 1.00 98.00 100 SER A N 1
ATOM 777 C CA . SER A 1 100 ? 7.000 11.412 11.081 1.00 98.00 100 SER A CA 1
ATOM 778 C C . SER A 1 100 ? 7.934 10.761 10.059 1.00 98.00 100 SER A C 1
ATOM 780 O O . SER A 1 100 ? 8.744 11.460 9.458 1.00 98.00 100 SER A O 1
ATOM 782 N N . THR A 1 101 ? 7.827 9.448 9.841 1.00 97.94 101 THR A N 1
ATOM 783 C CA . THR A 1 101 ? 8.722 8.672 8.962 1.00 97.94 101 THR A CA 1
ATOM 784 C C . THR A 1 101 ? 8.002 8.028 7.782 1.00 97.94 101 THR A C 1
ATOM 786 O O . THR A 1 101 ? 8.641 7.356 6.977 1.00 97.94 101 THR A O 1
ATOM 789 N N . LEU A 1 102 ? 6.690 8.247 7.652 1.00 98.12 102 LEU A N 1
ATOM 790 C CA . LEU A 1 102 ? 5.817 7.538 6.721 1.00 98.12 102 LEU A CA 1
ATOM 791 C C . LEU A 1 102 ? 6.348 7.540 5.286 1.00 98.12 102 LEU A C 1
ATOM 793 O O . LEU A 1 102 ? 6.498 6.477 4.694 1.00 98.12 102 LEU A O 1
ATOM 797 N N . ASN A 1 103 ? 6.664 8.717 4.741 1.00 97.88 103 ASN A N 1
ATOM 798 C CA . ASN A 1 103 ? 7.145 8.831 3.362 1.00 97.88 103 ASN A CA 1
ATOM 799 C C . ASN A 1 103 ? 8.451 8.058 3.155 1.00 97.88 103 ASN A C 1
ATOM 801 O O . ASN A 1 103 ? 8.553 7.281 2.212 1.00 97.88 103 ASN A O 1
ATOM 805 N N . THR A 1 104 ? 9.408 8.195 4.076 1.00 97.69 104 THR A N 1
ATOM 806 C CA . THR A 1 104 ? 10.676 7.457 4.030 1.00 97.69 104 THR A CA 1
ATOM 807 C C . THR A 1 104 ? 10.450 5.947 4.083 1.00 97.69 104 THR A C 1
ATOM 809 O O . THR A 1 104 ? 11.089 5.205 3.340 1.00 97.69 104 THR A O 1
ATOM 812 N N . GLN A 1 105 ? 9.521 5.479 4.921 1.00 97.75 105 GLN A N 1
ATOM 813 C CA . GLN A 1 105 ? 9.180 4.059 5.030 1.00 97.75 105 GLN A CA 1
ATOM 814 C C . GLN A 1 105 ? 8.508 3.539 3.750 1.00 97.75 105 GLN A C 1
ATOM 816 O O . GLN A 1 105 ? 8.891 2.482 3.247 1.00 97.75 105 GLN A O 1
ATOM 821 N N . MET A 1 106 ? 7.557 4.290 3.186 1.00 97.62 106 MET A N 1
ATOM 822 C CA . MET A 1 106 ? 6.871 3.939 1.936 1.00 97.62 106 MET A CA 1
ATOM 823 C C . MET A 1 106 ? 7.834 3.919 0.743 1.00 97.62 106 MET A C 1
ATOM 825 O O . MET A 1 106 ? 7.812 2.974 -0.048 1.00 97.62 106 MET A O 1
ATOM 829 N N . ASP A 1 107 ? 8.732 4.900 0.641 1.00 97.12 107 ASP A N 1
ATOM 830 C CA . ASP A 1 107 ? 9.770 4.930 -0.391 1.00 97.12 107 ASP A CA 1
ATOM 831 C C . ASP A 1 107 ? 10.741 3.758 -0.238 1.00 97.12 107 ASP A C 1
ATOM 833 O O . ASP A 1 107 ? 11.079 3.103 -1.223 1.00 97.12 107 ASP A O 1
ATOM 837 N N . ALA A 1 108 ? 11.168 3.448 0.990 1.00 96.06 108 ALA A N 1
ATOM 838 C CA . ALA A 1 108 ? 12.064 2.328 1.250 1.00 96.06 108 ALA A CA 1
ATOM 839 C C . ALA A 1 108 ? 11.435 0.983 0.854 1.00 96.06 108 ALA A C 1
ATOM 841 O O . ALA A 1 108 ? 12.106 0.171 0.216 1.00 96.06 108 ALA A O 1
ATOM 842 N N . GLN A 1 109 ? 10.157 0.749 1.174 1.00 95.12 109 GLN A N 1
ATOM 843 C CA . GLN A 1 109 ? 9.465 -0.478 0.760 1.00 95.12 109 GLN A CA 1
ATOM 844 C C . GLN A 1 109 ? 9.251 -0.542 -0.754 1.00 95.12 109 GLN A C 1
ATOM 846 O O . GLN A 1 109 ? 9.480 -1.592 -1.354 1.00 95.12 109 GLN A O 1
ATOM 851 N N . THR A 1 110 ? 8.902 0.579 -1.387 1.00 95.19 110 THR A N 1
ATOM 852 C CA . THR A 1 110 ? 8.729 0.657 -2.846 1.00 95.19 110 THR A CA 1
ATOM 853 C C . THR A 1 110 ? 10.040 0.343 -3.569 1.00 95.19 110 THR A C 1
ATOM 855 O O . THR A 1 110 ? 10.077 -0.522 -4.446 1.00 95.19 110 THR A O 1
ATOM 858 N N . LYS A 1 111 ? 11.154 0.951 -3.132 1.00 95.44 111 LYS A N 1
ATOM 859 C CA . LYS A 1 111 ? 12.501 0.617 -3.621 1.00 95.44 111 LYS A CA 1
ATOM 860 C C . LYS A 1 111 ? 12.814 -0.854 -3.387 1.00 95.44 111 LYS A C 1
ATOM 862 O O . LYS A 1 111 ? 13.230 -1.545 -4.311 1.00 95.44 111 LYS A O 1
ATOM 867 N N . LYS A 1 112 ? 12.604 -1.366 -2.175 1.00 93.31 112 LYS A N 1
ATOM 868 C CA . LYS A 1 112 ? 12.913 -2.763 -1.851 1.00 93.31 112 LYS A CA 1
ATOM 869 C C . LYS A 1 112 ? 12.159 -3.746 -2.750 1.00 93.31 112 LYS A C 1
ATOM 871 O O . LYS A 1 112 ? 12.751 -4.722 -3.197 1.00 93.31 112 LYS A O 1
ATOM 876 N N . ALA A 1 113 ? 10.886 -3.486 -3.035 1.00 91.19 113 ALA A N 1
ATOM 877 C CA . ALA A 1 113 ? 10.088 -4.325 -3.918 1.00 91.19 113 ALA A CA 1
ATOM 878 C C . ALA A 1 113 ? 10.584 -4.267 -5.371 1.00 91.19 113 ALA A C 1
ATOM 880 O O . ALA A 1 113 ? 10.893 -5.309 -5.947 1.00 91.19 113 ALA A O 1
ATOM 881 N N . LEU A 1 114 ? 10.727 -3.065 -5.944 1.00 92.25 114 LEU A N 1
ATOM 882 C CA . LEU A 1 114 ? 11.120 -2.874 -7.348 1.00 92.25 114 LEU A CA 1
ATOM 883 C C . LEU A 1 114 ? 12.544 -3.346 -7.662 1.00 92.25 114 LEU A C 1
ATOM 885 O O . LEU A 1 114 ? 12.826 -3.728 -8.795 1.00 92.25 114 LEU A O 1
ATOM 889 N N . ASN A 1 115 ? 13.431 -3.353 -6.668 1.00 92.12 115 ASN A N 1
ATOM 890 C CA . ASN A 1 115 ? 14.789 -3.885 -6.793 1.00 92.12 115 ASN A CA 1
ATOM 891 C C . ASN A 1 115 ? 14.895 -5.366 -6.360 1.00 92.12 115 ASN A C 1
ATOM 893 O O . ASN A 1 115 ? 15.990 -5.924 -6.349 1.00 92.12 115 ASN A O 1
ATOM 897 N N . GLY A 1 116 ? 13.774 -5.995 -5.989 1.00 88.19 116 GLY A N 1
ATOM 898 C CA . GLY A 1 116 ? 13.658 -7.423 -5.691 1.00 88.19 116 GLY A CA 1
ATOM 899 C C . GLY A 1 116 ? 13.012 -8.203 -6.841 1.00 88.19 116 GLY A C 1
ATOM 900 O O . GLY A 1 116 ? 13.249 -7.929 -8.012 1.00 88.19 116 GLY A O 1
ATOM 901 N N . ASN A 1 117 ? 12.145 -9.164 -6.511 1.00 83.69 117 ASN A N 1
ATOM 902 C CA . ASN A 1 117 ? 11.503 -10.051 -7.496 1.00 83.69 117 ASN A CA 1
ATOM 903 C C . ASN A 1 117 ? 10.318 -9.413 -8.243 1.00 83.69 117 ASN A C 1
ATOM 905 O O . ASN A 1 117 ? 9.641 -10.087 -9.016 1.00 83.69 117 ASN A O 1
ATOM 909 N N . PHE A 1 118 ? 10.030 -8.136 -7.995 1.00 87.25 118 PHE A N 1
ATOM 910 C CA . PHE A 1 118 ? 8.906 -7.443 -8.621 1.00 87.25 118 PHE A CA 1
ATOM 911 C C . PHE A 1 118 ? 9.175 -7.102 -10.092 1.00 87.25 118 PHE A C 1
ATOM 913 O O . PHE A 1 118 ? 8.232 -6.953 -10.868 1.00 87.25 118 PHE A O 1
ATOM 920 N N . LEU A 1 119 ? 10.454 -7.006 -10.471 1.00 89.69 119 LEU A N 1
ATOM 921 C CA . LEU A 1 119 ? 10.918 -6.857 -11.845 1.00 89.69 119 LEU A CA 1
ATOM 922 C C . LEU A 1 119 ? 11.847 -8.024 -12.198 1.00 89.69 119 LEU A C 1
ATOM 924 O O . LEU A 1 119 ? 12.791 -8.326 -11.472 1.00 89.69 119 LEU A O 1
ATOM 928 N N . MET A 1 120 ? 11.617 -8.656 -13.345 1.00 89.25 120 MET A N 1
ATOM 929 C CA . MET A 1 120 ? 12.452 -9.730 -13.878 1.00 89.25 120 MET A CA 1
ATOM 930 C C . MET A 1 120 ? 13.097 -9.289 -15.190 1.00 89.25 120 MET A C 1
ATOM 932 O O . MET A 1 120 ? 12.421 -9.026 -16.185 1.00 89.25 120 MET A O 1
ATOM 936 N N . VAL A 1 121 ? 14.429 -9.224 -15.213 1.00 89.88 121 VAL A N 1
ATOM 937 C CA . VAL A 1 121 ? 15.188 -8.809 -16.400 1.00 89.88 121 VAL A CA 1
ATOM 938 C C . VAL A 1 121 ? 15.571 -10.032 -17.230 1.00 89.88 121 VAL A C 1
ATOM 940 O O . VAL A 1 121 ? 16.376 -10.862 -16.812 1.00 89.88 121 VAL A O 1
ATOM 943 N N . ASN A 1 122 ? 15.044 -10.126 -18.451 1.00 90.94 122 ASN A N 1
ATOM 944 C CA . ASN A 1 122 ? 15.423 -11.154 -19.413 1.00 90.94 122 ASN A CA 1
ATOM 945 C C . ASN A 1 122 ? 16.411 -10.590 -20.442 1.00 90.94 122 ASN A C 1
ATOM 947 O O . ASN A 1 122 ? 16.019 -10.055 -21.482 1.00 90.94 122 ASN A O 1
ATOM 951 N N . ILE A 1 123 ? 17.707 -10.758 -20.163 1.00 92.50 123 ILE A N 1
ATOM 952 C CA . ILE A 1 123 ? 18.802 -10.234 -20.998 1.00 92.50 123 ILE A CA 1
ATOM 953 C C . ILE A 1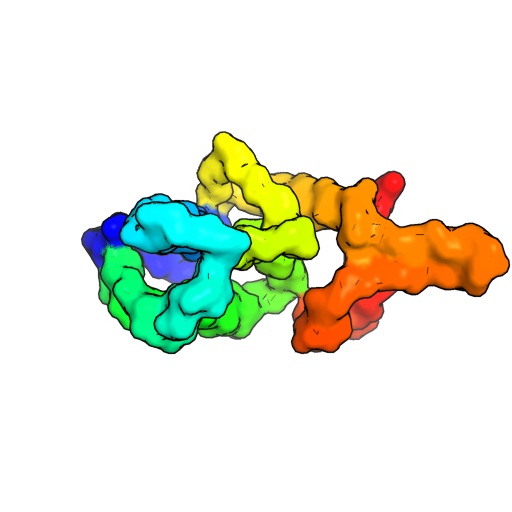 123 ? 18.764 -10.831 -22.412 1.00 92.50 123 ILE A C 1
ATOM 955 O O . ILE A 1 123 ? 18.884 -10.104 -23.395 1.00 92.50 123 ILE A O 1
ATOM 959 N N . LYS A 1 124 ? 18.537 -12.148 -22.535 1.00 94.06 124 LYS A N 1
ATOM 960 C CA . LYS A 1 124 ? 18.519 -12.846 -23.835 1.00 94.06 124 LYS A CA 1
ATOM 961 C C . LYS A 1 124 ? 17.415 -12.321 -24.753 1.00 94.06 124 LYS A C 1
ATOM 963 O O . LYS A 1 124 ? 17.639 -12.160 -25.947 1.00 94.06 124 LYS A O 1
ATOM 968 N N . LYS A 1 125 ? 16.233 -12.053 -24.193 1.00 94.88 125 LYS A N 1
ATOM 969 C CA . LYS A 1 125 ? 15.069 -11.535 -24.927 1.00 94.88 125 LYS A CA 1
ATOM 970 C C . LYS A 1 125 ? 15.010 -10.004 -24.977 1.00 94.88 125 LYS A C 1
ATOM 972 O O . LYS A 1 125 ? 14.074 -9.481 -25.568 1.00 94.88 125 LYS A O 1
ATOM 977 N N . LYS A 1 126 ? 15.970 -9.302 -24.358 1.00 94.12 126 LYS A N 1
ATOM 978 C CA . LYS A 1 126 ? 16.000 -7.834 -24.227 1.00 94.12 126 LYS A CA 1
ATOM 979 C C . LYS A 1 126 ? 14.674 -7.251 -23.715 1.00 94.12 126 LYS A C 1
ATOM 981 O O . LYS A 1 126 ? 14.171 -6.277 -24.265 1.00 94.12 126 LYS A O 1
ATOM 986 N N . ARG A 1 127 ? 14.094 -7.858 -22.674 1.00 93.56 127 ARG A N 1
ATOM 987 C CA . ARG A 1 127 ? 12.832 -7.393 -22.073 1.00 93.56 127 ARG A CA 1
ATOM 988 C C . ARG A 1 127 ? 12.882 -7.407 -20.553 1.00 93.56 127 ARG A C 1
ATOM 990 O O . ARG A 1 127 ? 13.596 -8.220 -19.966 1.00 93.56 127 ARG A O 1
ATOM 997 N N . VAL A 1 128 ? 12.085 -6.539 -19.944 1.00 91.00 128 VAL A N 1
ATOM 998 C CA . VAL A 1 128 ? 11.815 -6.529 -18.505 1.00 91.00 128 VAL A CA 1
ATOM 999 C C . VAL A 1 128 ? 10.357 -6.914 -18.311 1.00 91.00 128 VAL A C 1
ATOM 1001 O O . VAL A 1 128 ? 9.480 -6.404 -19.002 1.00 91.00 128 VAL A O 1
ATOM 1004 N N . GLU A 1 129 ? 10.117 -7.852 -17.410 1.00 91.62 129 GLU A N 1
ATOM 1005 C CA . GLU A 1 129 ? 8.787 -8.272 -16.985 1.00 91.62 129 GLU A CA 1
ATOM 1006 C C . GLU A 1 129 ? 8.531 -7.678 -15.598 1.00 91.62 129 GLU A C 1
ATOM 1008 O O . GLU A 1 129 ? 9.439 -7.645 -14.767 1.00 91.62 129 GLU A O 1
ATOM 1013 N N . ALA A 1 130 ? 7.319 -7.190 -15.351 1.00 89.62 130 ALA A N 1
ATOM 1014 C CA . ALA A 1 130 ? 6.910 -6.647 -14.060 1.00 89.62 130 ALA A CA 1
ATOM 1015 C C . ALA A 1 130 ? 5.810 -7.514 -13.441 1.00 89.62 130 ALA A C 1
ATOM 1017 O O . ALA A 1 130 ? 5.130 -8.268 -14.139 1.00 89.62 130 ALA A O 1
ATOM 1018 N N . SER A 1 131 ? 5.630 -7.399 -12.127 1.00 88.06 131 SER A N 1
ATOM 1019 C CA . SER A 1 131 ? 4.514 -8.028 -11.422 1.00 88.06 131 SER A CA 1
ATOM 1020 C C . SER A 1 131 ? 3.160 -7.611 -12.018 1.00 88.06 131 SER A C 1
ATOM 1022 O O . SER A 1 131 ? 2.949 -6.439 -12.335 1.00 88.06 131 SER A O 1
ATOM 1024 N N . GLN A 1 132 ? 2.214 -8.558 -12.104 1.00 87.81 132 GLN A N 1
ATOM 1025 C CA . GLN A 1 132 ? 0.859 -8.333 -12.641 1.00 87.81 132 GLN A CA 1
ATOM 1026 C C . GLN A 1 132 ? 0.077 -7.241 -11.903 1.00 87.81 132 GLN A C 1
ATOM 1028 O O . GLN A 1 132 ? -0.848 -6.661 -12.461 1.00 87.81 132 GLN A O 1
ATOM 1033 N N . ILE A 1 133 ? 0.462 -6.904 -10.673 1.00 86.94 133 ILE A N 1
ATOM 1034 C CA . ILE A 1 133 ? -0.131 -5.788 -9.929 1.00 86.94 133 ILE A CA 1
ATOM 1035 C C . ILE A 1 133 ? -0.021 -4.452 -10.687 1.00 86.94 133 ILE A C 1
ATOM 1037 O O . ILE A 1 133 ? -0.920 -3.622 -10.579 1.00 86.94 133 ILE A O 1
ATOM 1041 N N . MET A 1 134 ? 1.030 -4.265 -11.499 1.00 89.75 134 MET A N 1
ATOM 1042 C CA . MET A 1 134 ? 1.180 -3.077 -12.346 1.00 89.75 134 MET A CA 1
ATOM 1043 C C . MET A 1 134 ? 0.191 -3.055 -13.512 1.00 89.75 134 MET A C 1
ATOM 1045 O O . MET A 1 134 ? -0.198 -1.982 -13.957 1.00 89.75 134 MET A O 1
ATOM 1049 N N . GLU A 1 135 ? -0.242 -4.222 -13.989 1.00 89.88 135 GLU A N 1
ATOM 1050 C CA . GLU A 1 135 ? -1.286 -4.339 -15.007 1.00 89.88 135 GLU A CA 1
ATOM 1051 C C . GLU A 1 135 ? -2.671 -4.109 -14.390 1.00 89.88 135 GLU A C 1
ATOM 1053 O O . GLU A 1 135 ? -3.445 -3.294 -14.888 1.00 89.88 135 GLU A O 1
ATOM 1058 N N . TRP A 1 136 ? -2.973 -4.773 -13.270 1.00 90.38 136 TRP A N 1
ATOM 1059 C CA . TRP A 1 136 ? -4.279 -4.680 -12.605 1.00 90.38 136 TRP A CA 1
ATOM 1060 C C . TRP A 1 136 ? -4.589 -3.286 -12.065 1.00 90.38 136 TRP A C 1
ATOM 1062 O O . TRP A 1 136 ? -5.749 -2.880 -12.048 1.00 90.38 136 TRP A O 1
ATOM 1072 N N . TYR A 1 137 ? -3.562 -2.554 -11.630 1.00 91.56 137 TYR A N 1
ATOM 1073 C CA . TYR A 1 137 ? -3.699 -1.209 -11.075 1.00 91.56 137 TYR A CA 1
ATOM 1074 C C . TYR A 1 137 ? -2.957 -0.161 -11.894 1.00 91.56 137 TYR A C 1
ATOM 1076 O O . TYR A 1 137 ? -2.463 0.820 -11.345 1.00 91.56 137 TYR A O 1
ATOM 1084 N N . LYS A 1 138 ? -2.904 -0.360 -13.214 1.00 93.56 138 LYS A N 1
ATOM 1085 C CA . LYS A 1 138 ? -2.233 0.535 -14.161 1.00 93.56 138 LYS A CA 1
ATOM 1086 C C . LYS A 1 138 ? -2.554 2.012 -13.926 1.00 93.56 138 LYS A C 1
ATOM 1088 O O . LYS A 1 138 ? -1.640 2.827 -13.891 1.00 93.56 138 LYS A O 1
ATOM 1093 N N . GLU A 1 139 ? -3.826 2.335 -13.695 1.00 93.81 139 GLU A N 1
ATOM 1094 C CA . GLU A 1 139 ? -4.287 3.709 -13.459 1.00 93.81 139 GLU A CA 1
ATOM 1095 C C . GLU A 1 139 ? -3.591 4.388 -12.273 1.00 93.81 139 GLU A C 1
ATOM 1097 O O . GLU A 1 139 ? -3.355 5.592 -12.328 1.00 93.81 139 GLU A O 1
ATOM 1102 N N . ASP A 1 140 ? -3.200 3.629 -11.242 1.00 94.50 140 ASP A N 1
ATOM 1103 C CA . ASP A 1 140 ? -2.480 4.168 -10.085 1.00 94.50 140 ASP A CA 1
ATOM 1104 C C . ASP A 1 140 ? -1.025 4.515 -10.428 1.00 94.50 140 ASP A C 1
ATOM 1106 O O . ASP A 1 140 ? -0.467 5.462 -9.879 1.00 94.50 140 ASP A O 1
ATOM 1110 N N . PHE A 1 141 ? -0.407 3.780 -11.358 1.00 94.50 141 PHE A N 1
ATOM 1111 C CA . PHE A 1 141 ? 0.981 3.990 -11.783 1.00 94.50 141 PHE A CA 1
ATOM 1112 C C . PHE A 1 141 ? 1.129 5.041 -12.891 1.00 94.50 141 PHE A C 1
ATOM 1114 O O . PHE A 1 141 ? 2.233 5.537 -13.117 1.00 94.50 141 PHE A O 1
ATOM 1121 N N . THR A 1 142 ? 0.037 5.394 -13.576 1.00 94.00 142 THR A N 1
ATOM 1122 C CA . THR A 1 142 ? 0.037 6.351 -14.696 1.00 94.00 142 THR A CA 1
ATOM 1123 C C . THR A 1 142 ? -0.624 7.692 -14.361 1.00 94.00 142 THR A C 1
ATOM 1125 O O . THR A 1 142 ? -1.099 8.412 -15.243 1.00 94.00 142 THR A O 1
ATOM 1128 N N . MET A 1 143 ? -0.726 8.026 -13.074 1.00 87.31 143 MET A N 1
ATOM 1129 C CA . MET A 1 143 ? -1.349 9.271 -12.624 1.00 87.31 143 MET A CA 1
ATOM 1130 C C . MET A 1 143 ? -0.538 10.498 -13.066 1.00 87.31 143 MET A C 1
ATOM 1132 O O . MET A 1 143 ? 0.680 10.457 -13.190 1.00 87.31 143 MET A O 1
ATOM 1136 N N . ASN A 1 144 ? -1.210 11.633 -13.278 1.00 85.00 144 ASN A N 1
ATOM 1137 C CA . ASN A 1 144 ? -0.566 12.914 -13.616 1.00 85.00 144 ASN A CA 1
ATOM 1138 C C . ASN A 1 144 ? 0.304 12.895 -14.892 1.00 85.00 144 ASN A C 1
ATOM 1140 O O . ASN A 1 144 ? 1.223 13.699 -15.025 1.00 85.00 144 ASN A O 1
ATOM 1144 N N . GLY A 1 145 ? 0.007 12.000 -15.840 1.00 84.31 145 GLY A N 1
ATOM 1145 C CA . GLY A 1 145 ? 0.721 11.912 -17.117 1.00 84.31 145 GLY A CA 1
ATOM 1146 C C . GLY A 1 145 ? 2.057 11.169 -17.048 1.00 84.31 145 GLY A C 1
ATOM 1147 O O . GLY A 1 145 ? 2.797 11.196 -18.030 1.00 84.31 145 GLY A O 1
ATOM 1148 N N . THR A 1 146 ? 2.369 10.506 -15.929 1.00 90.31 146 THR A N 1
ATOM 1149 C CA . THR A 1 146 ? 3.501 9.576 -15.849 1.00 90.31 146 THR A CA 1
ATOM 1150 C C . THR A 1 146 ? 3.153 8.243 -16.501 1.00 90.31 146 THR A C 1
ATOM 1152 O O . THR A 1 146 ? 1.987 7.878 -16.649 1.00 90.31 146 THR A O 1
ATOM 1155 N N . THR A 1 147 ? 4.174 7.481 -16.870 1.00 93.81 147 THR A N 1
ATOM 1156 C CA . THR A 1 147 ? 4.037 6.080 -17.276 1.00 93.81 147 THR A CA 1
ATOM 1157 C C . THR A 1 147 ? 4.437 5.141 -16.139 1.00 93.81 147 THR A C 1
ATOM 1159 O O . THR A 1 147 ? 5.120 5.534 -15.190 1.00 93.81 147 THR A O 1
ATOM 1162 N N . GLU A 1 148 ? 4.092 3.861 -16.266 1.00 93.44 148 GLU A N 1
ATOM 1163 C CA . GLU A 1 148 ? 4.577 2.812 -15.365 1.00 93.44 148 GLU A CA 1
ATOM 1164 C C . GLU A 1 148 ? 6.114 2.766 -15.327 1.00 93.44 148 GLU A C 1
ATOM 1166 O O . GLU A 1 148 ? 6.713 2.476 -14.291 1.00 93.44 148 GLU A O 1
ATOM 1171 N N . ILE A 1 149 ? 6.758 3.088 -16.454 1.00 93.06 149 ILE A N 1
ATOM 1172 C CA . ILE A 1 149 ? 8.216 3.137 -16.588 1.00 93.06 149 ILE A CA 1
ATOM 1173 C C . ILE A 1 149 ? 8.791 4.316 -15.799 1.00 93.06 149 ILE A C 1
ATOM 1175 O O . ILE A 1 149 ? 9.793 4.143 -15.109 1.00 93.06 149 ILE A O 1
ATOM 1179 N N . ASP A 1 150 ? 8.155 5.488 -15.844 1.00 95.12 150 ASP A N 1
ATOM 1180 C CA . ASP A 1 150 ? 8.594 6.654 -15.066 1.00 95.12 150 ASP A CA 1
ATOM 1181 C C . ASP A 1 150 ? 8.501 6.379 -13.561 1.00 95.12 150 ASP A C 1
ATOM 1183 O O . ASP A 1 150 ? 9.433 6.676 -12.805 1.00 95.12 150 ASP A O 1
ATOM 1187 N N . PHE A 1 151 ? 7.414 5.729 -13.129 1.00 95.06 151 PHE A N 1
ATOM 1188 C CA . PHE A 1 151 ? 7.267 5.282 -11.747 1.00 95.06 151 PHE A CA 1
ATOM 1189 C C . PHE A 1 151 ? 8.392 4.315 -11.354 1.00 95.06 151 PHE A C 1
ATOM 1191 O O . PHE A 1 151 ? 9.064 4.526 -10.344 1.00 95.06 151 PHE A O 1
ATOM 1198 N N . ILE A 1 152 ? 8.660 3.287 -12.170 1.00 94.38 152 ILE A N 1
ATOM 1199 C CA . ILE A 1 152 ? 9.756 2.336 -11.924 1.00 94.38 152 ILE A CA 1
ATOM 1200 C C . ILE A 1 152 ? 11.098 3.067 -11.810 1.00 94.38 152 ILE A C 1
ATOM 1202 O O . ILE A 1 152 ? 11.842 2.840 -10.854 1.00 94.38 152 ILE A O 1
ATOM 1206 N N . ASN A 1 153 ? 11.400 3.962 -12.750 1.00 94.00 153 ASN A N 1
ATOM 1207 C CA . ASN A 1 153 ? 12.670 4.686 -12.808 1.00 94.00 153 ASN A CA 1
ATOM 1208 C C . ASN A 1 153 ? 12.896 5.612 -11.605 1.00 94.00 153 ASN A C 1
ATOM 1210 O O . ASN A 1 153 ? 14.041 5.905 -11.276 1.00 94.00 153 ASN A O 1
ATOM 1214 N N . THR A 1 154 ? 11.836 6.023 -10.906 1.00 94.94 154 THR A N 1
ATOM 1215 C CA . THR A 1 154 ? 11.944 6.817 -9.669 1.00 94.94 154 THR A CA 1
ATOM 1216 C C . THR A 1 154 ? 12.557 6.018 -8.510 1.00 94.94 154 THR A C 1
ATOM 1218 O O . THR A 1 154 ? 13.210 6.579 -7.627 1.00 94.94 154 THR A O 1
ATOM 1221 N N . TYR A 1 155 ? 12.362 4.697 -8.495 1.00 94.81 155 TYR A N 1
ATOM 1222 C CA . TYR A 1 155 ? 12.713 3.833 -7.361 1.00 94.81 155 TYR A CA 1
ATOM 1223 C C . TYR A 1 155 ? 13.722 2.733 -7.701 1.00 94.81 155 TYR A C 1
ATOM 1225 O O . TYR A 1 155 ? 14.274 2.102 -6.792 1.00 94.81 155 TYR A O 1
ATOM 1233 N N . ARG A 1 156 ? 13.978 2.481 -8.986 1.00 90.25 156 ARG A N 1
ATOM 1234 C CA . ARG A 1 156 ? 15.023 1.561 -9.431 1.00 90.25 156 ARG A CA 1
ATOM 1235 C C . ARG A 1 156 ? 16.399 2.173 -9.148 1.00 90.25 156 ARG A C 1
ATOM 1237 O O . ARG A 1 156 ? 16.648 3.322 -9.495 1.00 90.25 156 ARG A O 1
ATOM 1244 N N . THR A 1 157 ? 17.284 1.392 -8.533 1.00 85.75 157 THR A N 1
ATOM 1245 C CA . THR A 1 157 ? 18.668 1.780 -8.205 1.00 85.75 157 THR A CA 1
ATOM 1246 C C . THR A 1 157 ? 19.679 0.753 -8.678 1.00 85.75 157 THR A C 1
ATOM 1248 O O . THR A 1 157 ? 19.346 -0.456 -8.638 1.00 85.75 157 THR A O 1
#